Protein AF-A0A7V2FZ18-F1 (afdb_monomer_lite)

pLDDT: mean 87.5, std 11.73, range [41.84, 94.62]

Structure (mmCIF, N/CA/C/O backbone):
data_AF-A0A7V2FZ18-F1
#
_entry.id   AF-A0A7V2FZ18-F1
#
loop_
_atom_site.group_PDB
_atom_site.id
_atom_site.type_symbol
_atom_site.label_atom_id
_atom_site.label_alt_id
_atom_site.label_comp_id
_atom_site.label_asym_id
_atom_site.label_entity_id
_atom_site.label_seq_id
_atom_site.pdbx_PDB_ins_code
_atom_site.Cartn_x
_atom_site.Cartn_y
_atom_site.Cartn_z
_atom_site.occupancy
_atom_site.B_iso_or_equiv
_atom_site.auth_seq_id
_atom_site.auth_comp_id
_atom_site.auth_asym_id
_atom_site.auth_atom_id
_atom_site.pdbx_PDB_model_num
ATOM 1 N N . MET A 1 1 ? 7.419 24.166 -12.340 1.00 41.84 1 MET A N 1
ATOM 2 C CA . MET A 1 1 ? 7.844 22.967 -11.591 1.00 41.84 1 MET A CA 1
ATOM 3 C C . MET A 1 1 ? 6.745 21.938 -11.738 1.00 41.84 1 MET A C 1
ATOM 5 O O . MET A 1 1 ? 5.644 22.191 -11.270 1.00 41.84 1 MET A O 1
ATOM 9 N N . SER A 1 2 ? 7.015 20.837 -12.426 1.00 49.81 2 SER A N 1
ATOM 10 C CA . SER A 1 2 ? 6.119 19.682 -12.435 1.00 49.81 2 SER A CA 1
ATOM 11 C C . SER A 1 2 ? 6.991 18.454 -12.280 1.00 49.81 2 SER A C 1
ATOM 13 O O . SER A 1 2 ? 7.435 17.877 -13.266 1.00 49.81 2 SER A O 1
ATOM 15 N N . ASP A 1 3 ? 7.274 18.109 -11.031 1.00 64.06 3 ASP A N 1
ATOM 16 C CA . ASP A 1 3 ? 7.676 16.749 -10.712 1.00 64.06 3 ASP A CA 1
ATOM 17 C C . ASP A 1 3 ? 6.381 15.935 -10.742 1.00 64.06 3 ASP A C 1
ATOM 19 O O . ASP A 1 3 ? 5.482 16.134 -9.920 1.00 64.06 3 ASP A O 1
ATOM 23 N N . ALA A 1 4 ? 6.188 15.148 -11.799 1.00 75.81 4 ALA A N 1
ATOM 24 C CA . ALA A 1 4 ? 5.024 14.281 -11.882 1.00 75.81 4 ALA A CA 1
ATOM 25 C C . ALA A 1 4 ? 5.145 13.218 -10.780 1.00 75.81 4 ALA A C 1
ATOM 27 O O . ALA A 1 4 ? 6.211 12.621 -10.643 1.00 75.81 4 ALA A O 1
ATOM 28 N N . PRO A 1 5 ? 4.076 12.935 -10.017 1.00 77.81 5 PRO A N 1
ATOM 29 C CA . PRO A 1 5 ? 4.169 11.977 -8.929 1.00 77.81 5 PRO A CA 1
ATOM 30 C C . PRO A 1 5 ? 4.520 10.589 -9.467 1.00 77.81 5 PRO A C 1
ATOM 32 O O . PRO A 1 5 ? 3.912 10.109 -10.437 1.00 77.81 5 PRO A O 1
ATOM 35 N N . SER A 1 6 ? 5.498 9.951 -8.823 1.00 89.06 6 SER A N 1
ATOM 36 C CA . SER A 1 6 ? 5.938 8.589 -9.126 1.00 89.06 6 SER A CA 1
ATOM 37 C C . SER A 1 6 ? 4.766 7.610 -9.083 1.00 89.06 6 SER A C 1
ATOM 39 O O . SER A 1 6 ? 3.788 7.807 -8.356 1.00 89.06 6 SER A O 1
ATOM 41 N N . ARG A 1 7 ? 4.862 6.508 -9.839 1.00 90.44 7 ARG A N 1
ATOM 42 C CA . ARG A 1 7 ? 3.824 5.459 -9.859 1.00 90.44 7 ARG A CA 1
ATOM 43 C C . ARG A 1 7 ? 3.512 4.947 -8.445 1.00 90.44 7 ARG A C 1
ATOM 45 O O . ARG A 1 7 ? 2.342 4.790 -8.116 1.00 90.44 7 ARG A O 1
ATOM 52 N N . ILE A 1 8 ? 4.538 4.803 -7.604 1.00 92.06 8 ILE A N 1
ATOM 53 C CA . ILE A 1 8 ? 4.427 4.435 -6.183 1.00 92.06 8 ILE A CA 1
ATOM 54 C C . ILE A 1 8 ? 3.547 5.429 -5.417 1.00 92.06 8 ILE A C 1
ATOM 56 O O . ILE A 1 8 ? 2.597 5.019 -4.762 1.00 92.06 8 ILE A O 1
ATOM 60 N N . GLU A 1 9 ? 3.805 6.735 -5.541 1.00 91.88 9 GLU A N 1
ATOM 61 C CA . GLU A 1 9 ? 3.047 7.778 -4.835 1.00 91.88 9 GLU A CA 1
ATOM 62 C C . GLU A 1 9 ? 1.569 7.787 -5.252 1.00 91.88 9 GLU A C 1
ATOM 64 O O . GLU A 1 9 ? 0.680 7.916 -4.409 1.00 91.88 9 GLU A O 1
ATOM 69 N N . LYS A 1 10 ? 1.293 7.600 -6.549 1.00 93.00 10 LYS A N 1
ATOM 70 C CA . LYS A 1 10 ? -0.081 7.501 -7.065 1.00 93.00 10 LYS A CA 1
ATOM 71 C C . LYS A 1 10 ? -0.815 6.293 -6.486 1.00 93.00 10 LYS A C 1
ATOM 73 O O . LYS A 1 10 ? -1.956 6.430 -6.055 1.00 93.00 10 LYS A O 1
ATOM 78 N N . LEU A 1 11 ? -0.166 5.128 -6.477 1.00 94.56 11 LEU A N 1
ATOM 79 C CA . LEU A 1 11 ? -0.739 3.894 -5.939 1.00 94.56 11 LEU A CA 1
ATOM 80 C C . LEU A 1 11 ? -0.949 3.981 -4.429 1.00 94.56 11 LEU A C 1
ATOM 82 O O . LEU A 1 11 ? -2.003 3.585 -3.947 1.00 94.56 11 LEU A O 1
ATOM 86 N N . PHE A 1 12 ? 0.018 4.541 -3.706 1.00 93.88 12 PHE A N 1
ATOM 87 C CA . PHE A 1 12 ? -0.064 4.764 -2.269 1.00 93.88 12 PHE A CA 1
ATOM 88 C C . PHE A 1 12 ? -1.255 5.658 -1.912 1.00 93.88 12 PHE A C 1
ATOM 90 O O . PHE A 1 12 ? -2.115 5.235 -1.144 1.00 93.88 12 PHE A O 1
ATOM 97 N N . ARG A 1 13 ? -1.382 6.838 -2.537 1.00 92.94 13 ARG A N 1
ATOM 98 C CA . ARG A 1 13 ? -2.529 7.736 -2.311 1.00 92.94 13 ARG A CA 1
ATOM 99 C C . ARG A 1 13 ? -3.863 7.075 -2.661 1.00 92.94 13 ARG A C 1
ATOM 101 O O . ARG A 1 13 ? -4.779 7.100 -1.852 1.00 92.94 13 ARG A O 1
ATOM 108 N N . ALA A 1 14 ? -3.951 6.415 -3.817 1.00 94.00 14 ALA A N 1
ATOM 109 C CA . ALA A 1 14 ? -5.174 5.720 -4.222 1.00 94.00 14 ALA A CA 1
ATOM 110 C C . ALA A 1 14 ? -5.547 4.560 -3.278 1.00 94.00 14 ALA A C 1
ATOM 112 O O . ALA A 1 14 ? -6.730 4.250 -3.114 1.00 94.00 14 ALA A O 1
ATOM 113 N N . ALA A 1 15 ? -4.553 3.909 -2.669 1.00 94.38 15 ALA A N 1
ATOM 114 C CA . ALA A 1 15 ? -4.760 2.876 -1.665 1.00 94.38 15 ALA A CA 1
ATOM 115 C C . ALA A 1 15 ? -5.172 3.462 -0.302 1.00 94.38 15 ALA A C 1
ATOM 117 O O . ALA A 1 15 ? -5.972 2.837 0.389 1.00 94.38 15 ALA A O 1
ATOM 118 N N . LEU A 1 16 ? -4.697 4.653 0.080 1.00 92.19 16 LEU A N 1
ATOM 119 C CA . LEU A 1 16 ? -5.134 5.327 1.311 1.00 92.19 16 LEU A CA 1
ATOM 120 C C . LEU A 1 16 ? -6.636 5.640 1.305 1.00 92.19 16 LEU A C 1
ATOM 122 O O . LEU A 1 16 ? -7.287 5.422 2.324 1.00 92.19 16 LEU A O 1
ATOM 126 N N . ASP A 1 17 ? -7.193 6.031 0.154 1.00 92.81 17 ASP A N 1
ATOM 127 C CA . ASP A 1 17 ? -8.637 6.269 -0.032 1.00 92.81 17 ASP A CA 1
ATOM 128 C C . ASP A 1 17 ? -9.503 4.992 0.066 1.00 92.81 17 ASP A C 1
ATOM 130 O O . ASP A 1 17 ? -10.728 5.060 -0.033 1.00 92.81 17 ASP A O 1
ATOM 134 N N . ARG A 1 18 ? -8.886 3.811 0.209 1.00 92.75 18 A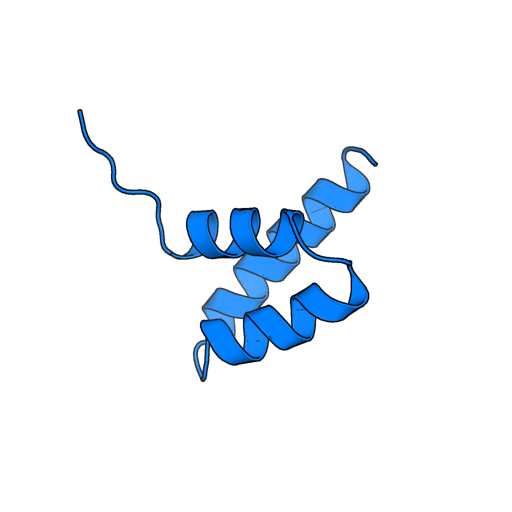RG A N 1
ATOM 135 C CA . ARG A 1 18 ? -9.557 2.502 0.259 1.00 92.75 18 ARG A CA 1
ATOM 136 C C . ARG A 1 18 ? -9.444 1.863 1.628 1.00 92.75 18 ARG A C 1
ATOM 138 O O . ARG A 1 18 ? -8.478 2.095 2.365 1.00 92.75 18 ARG A O 1
ATOM 145 N N . GLU A 1 19 ? -10.387 0.975 1.925 1.00 90.44 19 GLU A N 1
ATOM 146 C CA . GLU A 1 19 ? -10.330 0.165 3.135 1.00 90.44 19 GLU A CA 1
ATOM 147 C C . GLU A 1 19 ? -9.109 -0.770 3.128 1.00 90.44 19 GLU A C 1
ATOM 149 O O . GLU A 1 19 ? -8.728 -1.281 2.070 1.00 90.44 19 GLU A O 1
ATOM 154 N N . PRO A 1 20 ? -8.508 -1.066 4.296 1.00 87.38 20 PRO A N 1
ATOM 155 C CA . PRO A 1 20 ? -7.318 -1.912 4.397 1.00 87.38 20 PRO A CA 1
ATOM 156 C C . PRO A 1 20 ? -7.448 -3.264 3.684 1.00 87.38 20 PRO A C 1
ATOM 158 O O . PRO A 1 20 ? -6.490 -3.730 3.072 1.00 87.38 20 PRO A O 1
ATOM 161 N N . ALA A 1 21 ? -8.641 -3.864 3.721 1.00 88.56 21 ALA A N 1
ATOM 162 C CA . ALA A 1 21 ? -8.930 -5.136 3.064 1.00 88.56 21 ALA A CA 1
ATOM 163 C C . ALA A 1 21 ? -8.940 -5.038 1.525 1.00 88.56 21 ALA A C 1
ATOM 165 O O . ALA A 1 21 ? -8.588 -5.999 0.841 1.00 88.56 21 ALA A O 1
ATOM 166 N N . GLU A 1 22 ? -9.300 -3.880 0.966 1.00 92.38 22 GLU A N 1
ATOM 167 C CA . GLU A 1 22 ? -9.371 -3.658 -0.482 1.00 92.38 22 GLU A CA 1
ATOM 168 C C . GLU A 1 22 ? -8.022 -3.251 -1.086 1.00 92.38 22 GLU A C 1
ATOM 170 O O . GLU A 1 22 ? -7.770 -3.501 -2.269 1.00 92.38 22 GLU A O 1
ATOM 175 N N . ARG A 1 23 ? -7.119 -2.671 -0.282 1.00 92.50 23 ARG A N 1
ATOM 176 C CA . ARG A 1 23 ? -5.798 -2.188 -0.727 1.00 92.50 23 ARG A CA 1
ATOM 177 C C . ARG A 1 23 ? -4.994 -3.272 -1.441 1.00 92.50 23 ARG A C 1
ATOM 179 O O . ARG A 1 23 ? -4.515 -3.036 -2.545 1.00 92.50 23 ARG A O 1
ATOM 186 N N . SER A 1 24 ? -4.900 -4.479 -0.884 1.00 88.88 24 SER A N 1
ATOM 187 C CA . SER A 1 24 ? -4.133 -5.572 -1.506 1.00 88.88 24 SER A CA 1
ATOM 188 C C . SER A 1 24 ? -4.749 -6.088 -2.812 1.00 88.88 24 SER A C 1
ATOM 190 O O . SER A 1 24 ? -4.025 -6.546 -3.698 1.00 88.88 24 SER A O 1
ATOM 192 N N . ALA A 1 25 ? -6.077 -6.036 -2.961 1.00 92.62 25 ALA A N 1
ATOM 193 C CA . ALA A 1 25 ? -6.741 -6.396 -4.216 1.00 92.62 25 ALA A CA 1
ATOM 194 C C . ALA A 1 25 ? -6.514 -5.318 -5.287 1.00 92.62 25 ALA A C 1
ATOM 196 O O . ALA A 1 25 ? -6.151 -5.637 -6.421 1.00 92.62 25 ALA A O 1
ATOM 197 N N . PHE A 1 26 ? -6.644 -4.0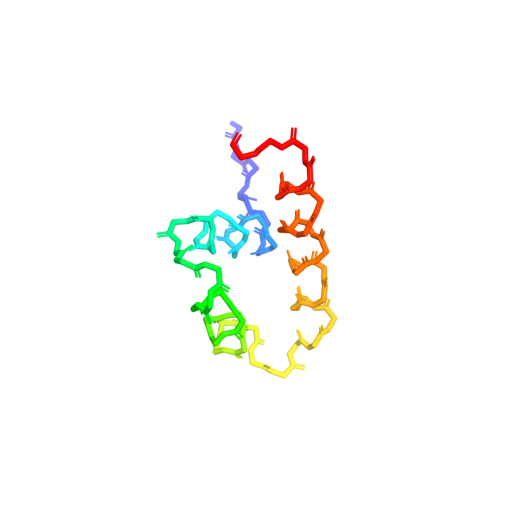47 -4.902 1.00 94.50 26 PHE A N 1
ATOM 198 C C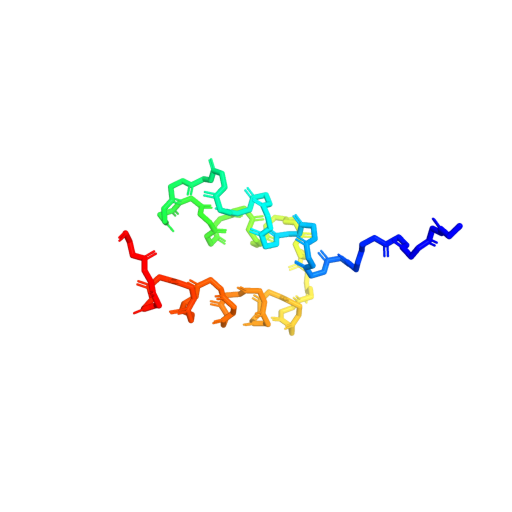A . PHE A 1 26 ? -6.344 -2.901 -5.754 1.00 94.50 26 PHE A CA 1
ATOM 199 C C . PHE A 1 26 ? -4.891 -2.917 -6.240 1.00 94.50 26 PHE A C 1
ATOM 201 O O . PHE A 1 26 ? -4.651 -2.802 -7.439 1.00 94.50 26 PHE A O 1
ATOM 208 N N . LEU A 1 27 ? -3.924 -3.118 -5.341 1.00 93.25 27 LEU A N 1
ATOM 209 C CA . LEU A 1 27 ? -2.507 -3.128 -5.703 1.00 93.25 27 LEU A CA 1
ATOM 210 C C . LEU A 1 27 ? -2.152 -4.298 -6.618 1.00 93.25 27 LEU A C 1
ATOM 212 O O . LEU A 1 27 ? -1.398 -4.099 -7.561 1.00 93.25 27 LEU A O 1
ATOM 216 N N . ARG A 1 28 ? -2.735 -5.489 -6.423 1.00 92.56 28 ARG A N 1
ATOM 217 C CA . ARG A 1 28 ? -2.568 -6.590 -7.388 1.00 92.56 28 ARG A CA 1
ATOM 218 C C . ARG A 1 28 ? -3.053 -6.208 -8.784 1.00 92.56 28 ARG A C 1
ATOM 220 O O . ARG A 1 28 ? -2.366 -6.475 -9.760 1.00 92.56 28 ARG A O 1
ATOM 227 N N . GLN A 1 29 ? -4.206 -5.552 -8.886 1.00 93.38 29 GLN A N 1
ATOM 228 C CA . GLN A 1 29 ? -4.743 -5.140 -10.181 1.00 93.38 29 GLN A CA 1
ATOM 229 C C . GLN A 1 29 ? -3.941 -3.990 -10.815 1.00 93.38 29 GLN A C 1
ATOM 231 O O . GLN A 1 29 ? -3.741 -3.977 -12.025 1.00 93.38 29 GLN A O 1
ATOM 236 N N . ALA A 1 30 ? -3.471 -3.031 -10.015 1.00 93.00 30 ALA A N 1
ATOM 237 C CA . ALA A 1 30 ? -2.802 -1.828 -10.505 1.00 93.00 30 ALA A CA 1
ATOM 238 C C . ALA A 1 30 ? -1.291 -2.011 -10.760 1.00 93.00 30 ALA A C 1
ATOM 240 O O . ALA A 1 30 ? -0.718 -1.346 -11.633 1.00 93.00 30 ALA A O 1
ATOM 241 N N . CYS A 1 31 ? -0.639 -2.905 -10.011 1.00 92.12 31 CYS A N 1
ATOM 242 C CA . CYS A 1 31 ? 0.748 -3.304 -10.245 1.00 92.12 31 CYS A CA 1
ATOM 243 C C . CYS A 1 31 ? 0.858 -4.391 -11.323 1.00 92.12 31 CYS A C 1
ATOM 245 O O . CYS A 1 31 ? 1.855 -4.407 -12.037 1.00 92.12 31 CYS A O 1
ATOM 247 N N . GLY A 1 32 ? -0.155 -5.249 -11.495 1.00 89.94 32 GLY A N 1
ATOM 248 C CA . GLY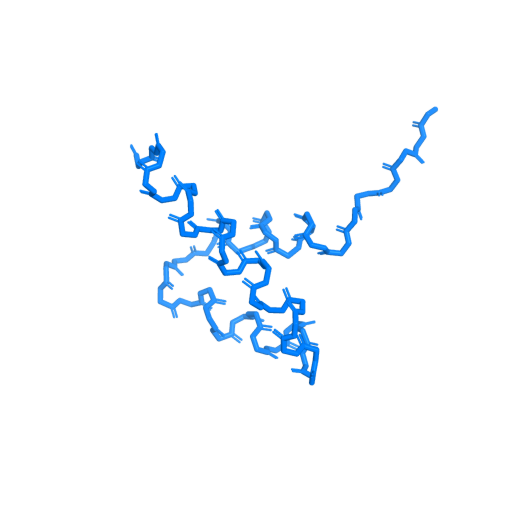 A 1 32 ? -0.069 -6.387 -12.411 1.00 89.94 32 GLY A CA 1
ATOM 249 C C . GLY A 1 32 ? 1.010 -7.365 -11.947 1.00 89.94 32 GLY A C 1
ATOM 250 O O . GLY A 1 32 ? 0.994 -7.783 -10.791 1.00 89.94 32 GLY A O 1
ATOM 251 N N . ASP A 1 33 ? 1.962 -7.674 -12.828 1.00 90.25 33 ASP A N 1
ATOM 252 C CA . ASP A 1 33 ? 3.096 -8.567 -12.546 1.00 90.25 33 ASP A CA 1
ATOM 253 C C . ASP A 1 33 ? 4.274 -7.866 -11.832 1.00 90.25 33 ASP A C 1
ATOM 255 O O . ASP A 1 33 ? 5.264 -8.507 -11.479 1.00 90.25 33 ASP A O 1
ATOM 259 N N . ASP A 1 34 ? 4.188 -6.550 -11.592 1.00 93.25 34 ASP A N 1
ATOM 260 C CA . ASP A 1 34 ? 5.219 -5.793 -10.870 1.00 93.25 34 ASP A CA 1
ATOM 261 C C . ASP A 1 34 ? 5.120 -6.027 -9.347 1.00 93.25 34 ASP A C 1
ATOM 263 O O . ASP A 1 34 ? 4.731 -5.145 -8.572 1.00 93.25 34 ASP A O 1
ATOM 267 N N . ASP A 1 35 ? 5.501 -7.219 -8.886 1.00 90.62 35 ASP A N 1
ATOM 268 C CA . ASP A 1 35 ? 5.485 -7.569 -7.459 1.00 90.62 35 ASP A CA 1
ATOM 269 C C . ASP A 1 35 ? 6.403 -6.678 -6.612 1.00 90.62 35 ASP A C 1
ATOM 271 O O . ASP A 1 35 ? 6.067 -6.349 -5.473 1.00 90.62 35 ASP A O 1
ATOM 275 N N . ALA A 1 36 ? 7.534 -6.234 -7.169 1.00 91.62 36 ALA A N 1
ATOM 276 C CA . ALA A 1 36 ? 8.439 -5.306 -6.490 1.00 91.62 36 ALA A CA 1
ATOM 277 C C . ALA A 1 36 ? 7.754 -3.959 -6.202 1.00 91.62 36 ALA A C 1
ATOM 279 O O . ALA A 1 36 ? 7.828 -3.446 -5.086 1.00 91.62 36 ALA A O 1
ATOM 280 N N . LEU A 1 37 ? 7.015 -3.432 -7.185 1.00 91.94 37 LEU A N 1
ATOM 281 C CA . LEU A 1 37 ? 6.253 -2.193 -7.043 1.00 91.94 37 LEU A CA 1
ATOM 282 C C . LEU A 1 37 ? 5.144 -2.343 -5.998 1.00 91.94 37 LEU A C 1
ATOM 284 O O . LEU A 1 37 ? 4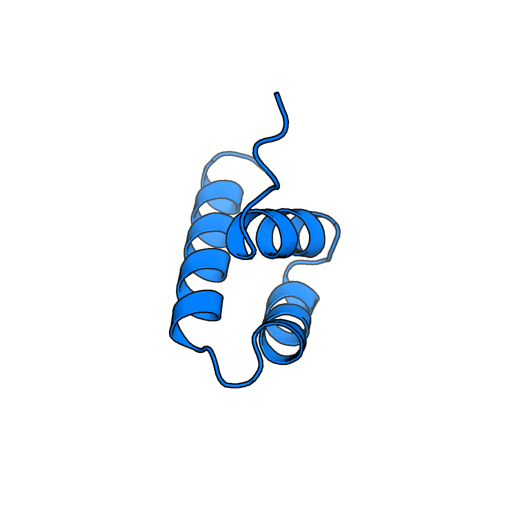.932 -1.454 -5.173 1.00 91.94 37 LEU A O 1
ATOM 288 N N . ARG A 1 38 ? 4.436 -3.478 -6.018 1.00 92.88 38 ARG A N 1
ATOM 289 C CA . ARG A 1 38 ? 3.410 -3.798 -5.019 1.00 92.88 38 ARG A CA 1
ATOM 290 C C . ARG A 1 38 ? 4.004 -3.834 -3.612 1.00 92.88 38 ARG A C 1
ATOM 292 O O . ARG A 1 38 ? 3.453 -3.192 -2.722 1.00 92.88 38 ARG A O 1
ATOM 299 N N . ALA A 1 39 ? 5.126 -4.525 -3.427 1.00 93.06 39 ALA A N 1
ATOM 300 C CA . ALA A 1 39 ? 5.780 -4.660 -2.129 1.00 93.06 39 ALA A CA 1
ATOM 301 C C . ALA A 1 39 ? 6.247 -3.310 -1.558 1.00 93.06 39 ALA A C 1
ATOM 303 O O . ALA A 1 39 ? 6.093 -3.068 -0.358 1.00 93.06 39 ALA A O 1
ATOM 304 N N . GLU A 1 40 ? 6.766 -2.408 -2.397 1.00 94.62 40 GLU A N 1
ATOM 305 C CA . GLU A 1 40 ? 7.128 -1.053 -1.963 1.00 94.62 40 GLU A CA 1
ATOM 306 C C . GLU A 1 40 ? 5.910 -0.271 -1.465 1.00 94.62 40 GLU A C 1
ATOM 308 O O . GLU A 1 40 ? 5.944 0.303 -0.374 1.00 94.62 40 GLU A O 1
ATOM 313 N N . VAL A 1 41 ? 4.807 -0.285 -2.219 1.00 94.44 41 VAL A N 1
ATOM 314 C CA . VAL A 1 41 ? 3.580 0.424 -1.825 1.00 94.44 41 VAL A CA 1
ATOM 315 C C . VAL A 1 41 ? 2.965 -0.187 -0.562 1.00 94.44 41 VAL A C 1
ATOM 317 O O . VAL A 1 41 ? 2.559 0.549 0.335 1.00 94.44 41 VAL A O 1
ATOM 320 N N . GLU A 1 42 ? 2.935 -1.517 -0.442 1.00 92.69 42 GLU A N 1
ATOM 321 C CA . GLU A 1 42 ? 2.465 -2.211 0.767 1.00 92.69 42 GLU A CA 1
ATOM 322 C C . GLU A 1 42 ? 3.327 -1.867 1.992 1.00 92.69 42 GLU A C 1
ATOM 324 O O . GLU A 1 42 ? 2.790 -1.656 3.081 1.00 92.69 42 GLU A O 1
ATOM 329 N N . THR A 1 43 ? 4.645 -1.732 1.818 1.00 93.56 43 THR A N 1
ATOM 330 C CA . THR A 1 43 ? 5.563 -1.307 2.888 1.00 93.56 43 THR A CA 1
ATOM 331 C C . THR A 1 43 ? 5.257 0.114 3.354 1.00 93.56 43 THR A C 1
ATOM 333 O O . THR A 1 43 ? 5.191 0.359 4.560 1.00 93.56 43 THR A O 1
ATOM 336 N N . LEU A 1 44 ? 5.015 1.039 2.419 1.00 92.88 44 LEU A N 1
ATOM 337 C CA . LEU A 1 44 ? 4.635 2.416 2.739 1.00 92.88 44 LEU A CA 1
ATOM 338 C C . LEU A 1 44 ? 3.298 2.473 3.486 1.00 92.88 44 LEU A C 1
ATOM 340 O O . LEU A 1 44 ? 3.208 3.125 4.522 1.00 92.88 44 LEU A O 1
ATOM 344 N N . LEU A 1 45 ? 2.281 1.741 3.019 1.00 91.81 45 LEU A N 1
ATOM 345 C CA . LEU A 1 45 ? 0.973 1.659 3.684 1.00 91.81 45 LEU A CA 1
ATOM 346 C C . LEU A 1 45 ? 1.078 1.071 5.093 1.00 91.81 45 LEU A C 1
ATOM 348 O O . LEU A 1 45 ? 0.413 1.541 6.013 1.00 91.81 45 LEU A O 1
ATOM 352 N N . ALA A 1 46 ? 1.918 0.052 5.277 1.00 91.31 46 ALA A N 1
ATOM 353 C CA . ALA A 1 46 ? 2.142 -0.549 6.584 1.00 91.31 46 ALA A CA 1
ATOM 354 C C . ALA A 1 46 ? 2.902 0.384 7.537 1.00 91.31 46 ALA A C 1
ATOM 356 O O . ALA A 1 46 ? 2.700 0.289 8.746 1.00 91.31 46 ALA A O 1
ATOM 357 N N . ALA A 1 47 ? 3.789 1.240 7.025 1.00 91.19 47 ALA A N 1
ATOM 358 C CA . ALA A 1 47 ? 4.469 2.260 7.818 1.00 91.19 47 ALA A CA 1
ATOM 359 C C . ALA A 1 47 ? 3.504 3.384 8.227 1.00 91.19 47 ALA A C 1
ATOM 361 O O . ALA A 1 47 ? 3.476 3.752 9.399 1.00 91.19 47 ALA A O 1
ATOM 362 N N . ASP A 1 48 ? 2.671 3.856 7.297 1.00 90.12 48 ASP A N 1
ATOM 363 C CA . ASP A 1 48 ? 1.641 4.877 7.529 1.00 90.12 48 ASP A CA 1
ATOM 364 C C . ASP A 1 48 ? 0.616 4.424 8.585 1.00 90.12 48 ASP A C 1
ATOM 366 O O . ASP A 1 48 ? 0.412 5.102 9.590 1.00 90.12 48 ASP A O 1
ATOM 370 N N . ALA A 1 49 ? 0.111 3.189 8.466 1.00 87.19 49 ALA A N 1
ATOM 371 C CA . ALA A 1 49 ? -0.811 2.598 9.440 1.00 87.19 49 ALA A CA 1
ATOM 372 C C . ALA A 1 49 ? -0.229 2.474 10.863 1.00 87.19 49 ALA A C 1
ATOM 374 O O . ALA A 1 49 ? -0.979 2.422 11.836 1.00 87.19 49 ALA A O 1
ATOM 375 N N . ARG A 1 50 ? 1.103 2.401 11.004 1.00 84.69 50 ARG A N 1
ATOM 376 C CA . ARG A 1 50 ? 1.787 2.409 12.311 1.00 84.69 50 ARG A CA 1
ATOM 377 C C . ARG A 1 50 ? 2.050 3.825 12.819 1.00 84.69 50 ARG A C 1
ATOM 379 O O . ARG A 1 50 ? 2.156 4.008 14.028 1.00 84.69 50 ARG A O 1
ATOM 386 N N . ALA A 1 51 ? 2.223 4.786 11.912 1.00 79.69 51 ALA A N 1
ATOM 387 C CA . ALA A 1 51 ? 2.572 6.167 12.224 1.00 79.69 51 ALA A CA 1
ATOM 388 C C . ALA A 1 51 ? 1.363 6.999 12.679 1.00 79.69 51 ALA A C 1
ATOM 390 O O . ALA A 1 51 ? 1.543 7.942 13.448 1.00 79.69 51 ALA A O 1
ATOM 391 N N . GLY A 1 52 ? 0.145 6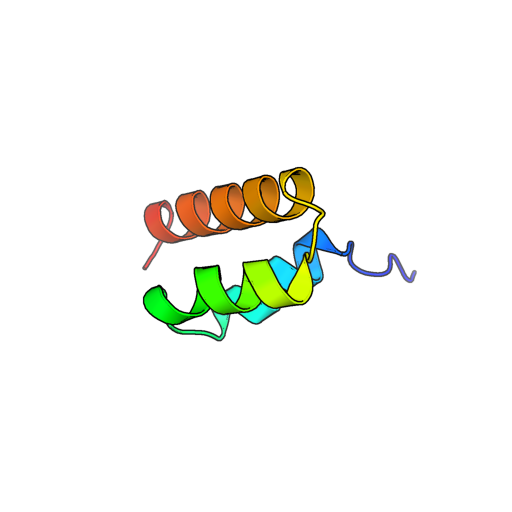.641 12.270 1.00 64.19 52 GLY A N 1
ATOM 392 C CA . GLY A 1 52 ? -1.061 7.307 12.751 1.00 64.19 52 GLY A CA 1
ATOM 393 C C . GLY A 1 52 ? -2.315 6.817 12.046 1.00 64.19 52 GLY A C 1
ATOM 394 O O . GLY A 1 52 ? -2.523 7.123 10.876 1.00 64.19 52 GLY A O 1
ATOM 395 N N . GLY A 1 53 ? -3.144 6.076 12.781 1.00 50.81 53 GLY A N 1
ATOM 396 C CA . GLY A 1 53 ? -4.584 6.033 12.525 1.00 50.81 53 GLY A CA 1
ATOM 397 C C . GLY A 1 53 ? -5.264 7.255 13.124 1.00 50.81 53 GLY A C 1
ATOM 398 O O . GLY A 1 53 ? -4.768 7.737 14.170 1.00 50.81 53 GLY A O 1
#

Foldseek 3Di:
DDPDDDLLRVLLVVLVVDDPVCSLVSLCVSCPPVVVSSVSSVVVNVVVVVVDD

Secondary structure (DSSP, 8-state):
---PPPHHHHHHHHHHTS-HHHHHHHHHHHHTT-HHHHHHHHHHHHHHHHH--

Radius of gyration: 11.17 Å; chains: 1; bounding box: 19×32×25 Å

Sequence (53 aa):
MSDAPSRIEKLFRAALDREPAERSAFLRQACGDDDALRAEVETLLAADARAGG